Protein AF-A0A7Y3FPA8-F1 (afdb_monomer_lite)

Radius of gyration: 16.45 Å; chains: 1; bounding box: 48×29×46 Å

pLDDT: mean 90.54, std 11.14, range [45.22, 98.62]

Secondary structure (DSSP, 8-state):
-PPPP--GGGTS-BTTBS--SSS---TTTTSHHHHHHHHH-TTSTTTTGGG-SS---TTTTTSS-HHHHHHHHHHHHT-SPPPP---

Foldseek 3Di:
DDDDPDDPQCDEAEPNGHDQDAAAHCHCPLPLVSQLQCLQAQCDSNHRNVVDDDRDNCNVVVVDDSVRSSVVSCVVNVNDDDDPPPD

Structure (mmCIF, N/CA/C/O backbone):
data_AF-A0A7Y3FPA8-F1
#
_entry.id   AF-A0A7Y3FPA8-F1
#
loop_
_atom_site.group_PDB
_atom_site.id
_atom_site.type_symbol
_atom_site.label_atom_id
_atom_site.label_alt_id
_atom_site.label_comp_id
_atom_site.label_asym_id
_atom_site.label_entity_id
_atom_site.label_seq_id
_atom_site.pdbx_PDB_ins_code
_atom_site.Cartn_x
_atom_site.Cartn_y
_atom_site.Cartn_z
_atom_site.occupancy
_atom_site.B_iso_or_equiv
_atom_site.auth_seq_id
_atom_site.auth_comp_id
_atom_site.auth_asym_id
_atom_site.auth_atom_id
_atom_site.pdbx_PDB_model_num
ATOM 1 N N . MET A 1 1 ? -7.328 17.880 -30.515 1.00 45.22 1 MET A N 1
ATOM 2 C CA . MET A 1 1 ? -6.399 16.862 -29.985 1.00 45.22 1 MET A CA 1
ATOM 3 C C . MET A 1 1 ? -7.230 15.965 -29.091 1.00 45.22 1 MET A C 1
ATO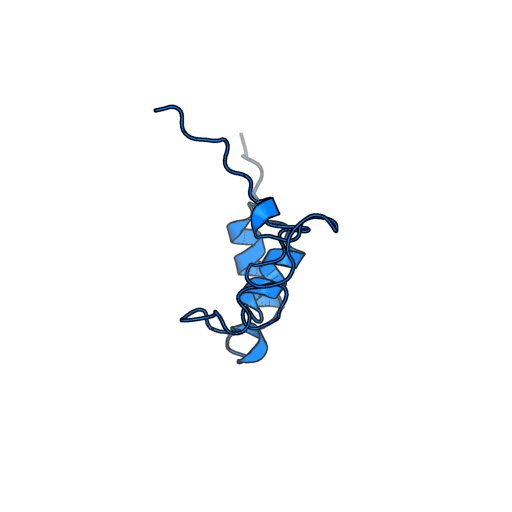M 5 O O . MET A 1 1 ? -7.715 16.452 -28.082 1.00 45.22 1 MET A O 1
ATOM 9 N N . GLN A 1 2 ? -7.538 14.743 -29.523 1.00 51.62 2 GLN A N 1
ATOM 10 C CA . GLN A 1 2 ? -8.254 13.788 -28.675 1.00 51.62 2 GLN A CA 1
ATOM 11 C C . GLN A 1 2 ? -7.191 13.066 -27.847 1.00 51.62 2 GLN A C 1
ATOM 13 O O . GLN A 1 2 ? -6.231 12.568 -28.428 1.00 51.62 2 GLN A O 1
ATOM 18 N N . SER A 1 3 ? -7.304 13.093 -26.520 1.00 66.69 3 SER A N 1
ATOM 19 C CA . SER A 1 3 ? -6.436 12.310 -25.640 1.00 66.69 3 SER A CA 1
ATOM 20 C C . SER A 1 3 ? -6.650 10.831 -25.940 1.00 66.69 3 SER A C 1
ATOM 22 O O . SER A 1 3 ? -7.793 10.371 -25.947 1.00 66.69 3 SER A O 1
ATOM 24 N N . GLU A 1 4 ? -5.572 10.101 -26.205 1.00 67.81 4 GLU A N 1
ATOM 25 C CA . GLU A 1 4 ? -5.641 8.647 -26.316 1.00 67.81 4 GLU A CA 1
ATOM 26 C C . GLU A 1 4 ? -6.157 8.048 -24.996 1.00 67.81 4 GLU A C 1
ATOM 28 O O . GLU A 1 4 ? -5.866 8.592 -23.924 1.00 67.81 4 GLU A O 1
ATOM 33 N N . PRO A 1 5 ? -6.954 6.965 -25.041 1.00 70.19 5 PRO A N 1
ATOM 34 C CA . PRO A 1 5 ? -7.407 6.295 -23.831 1.00 70.19 5 PRO A CA 1
ATOM 35 C C . PRO A 1 5 ? -6.196 5.835 -23.011 1.00 70.19 5 PRO A C 1
ATOM 37 O O . PRO A 1 5 ? -5.264 5.235 -23.548 1.00 70.19 5 PRO A O 1
ATOM 40 N N . VAL A 1 6 ? -6.207 6.123 -21.707 1.00 72.31 6 VAL A N 1
ATOM 41 C CA . VAL A 1 6 ? -5.152 5.689 -20.783 1.00 72.31 6 VAL A CA 1
ATOM 42 C C . VAL A 1 6 ? -5.098 4.160 -20.791 1.00 72.31 6 VAL A C 1
ATOM 44 O O . VAL A 1 6 ? -6.060 3.500 -20.403 1.00 72.31 6 VAL A O 1
ATOM 47 N N . ASN A 1 7 ? -3.979 3.600 -21.252 1.00 84.44 7 ASN A N 1
ATOM 48 C CA . ASN A 1 7 ? -3.741 2.161 -21.278 1.00 84.44 7 ASN A CA 1
ATOM 49 C C . ASN A 1 7 ? -2.767 1.775 -20.157 1.00 84.44 7 ASN A C 1
ATOM 51 O O . ASN A 1 7 ? -1.552 1.815 -20.343 1.00 84.44 7 ASN A O 1
ATOM 55 N N . CYS A 1 8 ? -3.310 1.411 -18.994 1.00 87.50 8 CYS A N 1
ATOM 56 C CA . CYS A 1 8 ? -2.533 1.085 -17.796 1.00 87.50 8 CYS A CA 1
ATOM 57 C C . CYS A 1 8 ? -1.602 -0.118 -18.012 1.00 87.50 8 CYS A C 1
ATOM 59 O 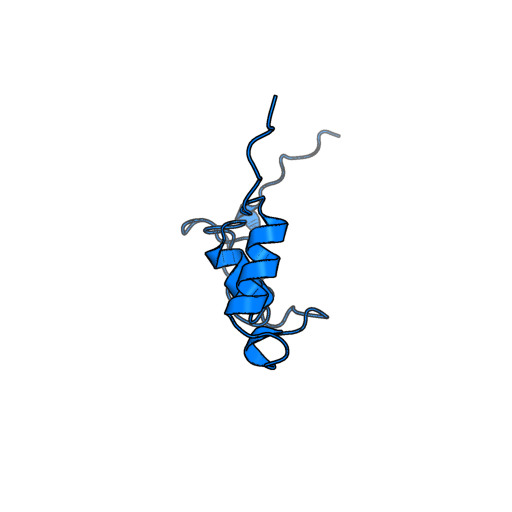O . CYS A 1 8 ? -0.468 -0.111 -17.541 1.00 87.50 8 CYS A O 1
ATOM 61 N N . VAL A 1 9 ? -2.047 -1.118 -18.784 1.00 90.19 9 VAL A N 1
ATOM 62 C CA . VAL A 1 9 ? -1.275 -2.351 -19.019 1.00 90.19 9 VAL A CA 1
ATOM 63 C C . VAL A 1 9 ? -0.113 -2.171 -19.991 1.00 90.19 9 VAL A C 1
ATOM 65 O O . VAL A 1 9 ? 0.647 -3.099 -20.234 1.00 90.19 9 VAL A O 1
ATOM 68 N N . ARG A 1 10 ? 0.060 -0.968 -20.555 1.00 88.19 10 ARG A N 1
ATOM 69 C CA . ARG A 1 10 ? 1.273 -0.630 -21.307 1.00 88.19 10 ARG A CA 1
ATOM 70 C C . ARG A 1 10 ? 2.519 -0.699 -20.422 1.00 88.19 10 ARG A C 1
ATOM 72 O O . ARG A 1 10 ? 3.576 -1.053 -20.929 1.00 88.19 10 ARG A O 1
ATOM 79 N N . CYS A 1 11 ? 2.381 -0.327 -19.151 1.00 88.38 11 CYS A N 1
ATOM 80 C CA . CYS A 1 11 ? 3.481 -0.327 -18.190 1.00 88.38 11 CYS A CA 1
ATOM 81 C C . CYS A 1 11 ? 3.251 -1.327 -17.056 1.00 88.38 11 CYS A C 1
ATOM 83 O O . CYS A 1 11 ? 4.206 -1.930 -16.602 1.00 88.38 11 CYS A O 1
ATOM 85 N N . HIS A 1 12 ? 2.007 -1.506 -16.607 1.00 92.62 12 HIS A N 1
ATOM 86 C CA . HIS A 1 12 ? 1.706 -2.331 -15.443 1.00 92.62 12 HIS A CA 1
ATOM 87 C C . HIS A 1 12 ? 1.279 -3.751 -15.818 1.00 92.62 12 HIS A C 1
ATOM 89 O O . HIS A 1 12 ? 0.349 -3.930 -16.611 1.00 92.62 12 HIS A O 1
ATOM 95 N N . LEU A 1 13 ? 1.841 -4.756 -15.153 1.00 93.00 13 LEU A N 1
ATOM 96 C CA . LEU A 1 13 ? 1.335 -6.120 -15.236 1.00 93.00 13 LEU A CA 1
ATOM 97 C C . LEU A 1 13 ? -0.055 -6.221 -14.587 1.00 93.00 13 LEU A C 1
ATOM 99 O O . LEU A 1 13 ? -0.257 -5.878 -13.421 1.00 93.00 13 LEU A O 1
ATOM 103 N N . PHE A 1 14 ? -1.033 -6.747 -15.322 1.00 92.44 14 PHE A N 1
ATOM 104 C CA . PHE A 1 14 ? -2.373 -7.023 -14.813 1.00 92.44 14 PHE A CA 1
ATOM 105 C C . PHE A 1 14 ? -2.849 -8.393 -15.279 1.00 92.44 14 PHE A C 1
ATOM 107 O O . PHE A 1 14 ? -3.106 -8.609 -16.463 1.00 92.44 14 PHE A O 1
ATOM 114 N N . ARG A 1 15 ? -2.997 -9.333 -14.338 1.00 91.50 15 ARG A N 1
ATOM 115 C CA . ARG A 1 15 ? -3.470 -10.704 -14.598 1.00 91.50 15 ARG A CA 1
ATOM 116 C C . ARG A 1 15 ? -2.695 -11.399 -15.730 1.00 91.50 15 ARG A C 1
ATOM 118 O O . ARG A 1 15 ? -3.293 -12.063 -16.575 1.00 91.50 15 ARG A O 1
ATOM 125 N N . GLY A 1 16 ? -1.373 -11.219 -15.755 1.00 88.50 16 GLY A N 1
ATOM 126 C CA . GLY A 1 16 ? -0.491 -11.795 -16.776 1.00 88.50 16 GLY A CA 1
ATOM 127 C C . GLY A 1 16 ? -0.456 -11.035 -18.108 1.00 88.50 16 GLY A C 1
ATOM 128 O O . GLY A 1 16 ? 0.099 -11.547 -19.075 1.00 88.50 16 GLY A O 1
ATOM 129 N N . VAL A 1 17 ? -1.057 -9.842 -18.187 1.00 88.50 17 VAL A N 1
ATOM 130 C CA . VAL A 1 17 ? -1.026 -8.972 -19.371 1.00 88.50 17 VAL A CA 1
ATOM 131 C C . VAL A 1 17 ? -0.315 -7.667 -19.032 1.00 88.50 17 VAL A C 1
ATOM 133 O O . VAL A 1 17 ? -0.759 -6.951 -18.139 1.00 88.50 17 VAL A O 1
ATOM 136 N N . GLY A 1 18 ? 0.740 -7.337 -19.774 1.00 85.31 18 GLY A N 1
ATOM 137 C CA . GLY A 1 18 ? 1.446 -6.059 -19.677 1.00 85.31 18 GLY A CA 1
ATOM 138 C C . GLY A 1 18 ? 2.955 -6.203 -19.845 1.00 85.31 18 GLY A C 1
ATOM 139 O O . GLY A 1 18 ? 3.426 -7.266 -20.248 1.00 85.31 18 GLY A O 1
ATOM 140 N N . ALA A 1 19 ? 3.678 -5.118 -19.571 1.00 75.25 19 ALA A N 1
ATOM 141 C CA . ALA A 1 19 ? 5.118 -5.151 -19.320 1.00 75.25 19 ALA A CA 1
ATOM 142 C C . ALA A 1 19 ? 5.365 -5.459 -17.832 1.00 75.25 19 ALA A C 1
ATOM 144 O O . ALA A 1 19 ? 4.508 -5.156 -17.000 1.00 75.25 19 ALA A O 1
ATOM 145 N N . ASP A 1 20 ? 6.499 -6.078 -17.525 1.00 68.38 20 ASP A N 1
ATOM 146 C CA . ASP A 1 20 ? 6.886 -6.560 -16.191 1.00 68.38 20 ASP A CA 1
ATOM 147 C C . ASP A 1 20 ? 8.053 -5.740 -15.602 1.00 68.38 20 ASP A C 1
ATOM 149 O O . ASP A 1 20 ? 8.645 -6.098 -14.594 1.00 68.38 20 ASP A O 1
ATOM 153 N N . ASP A 1 21 ? 8.450 -4.662 -16.283 1.00 66.88 21 ASP A N 1
ATOM 154 C CA . ASP A 1 21 ? 9.847 -4.237 -16.218 1.00 66.88 21 ASP A CA 1
A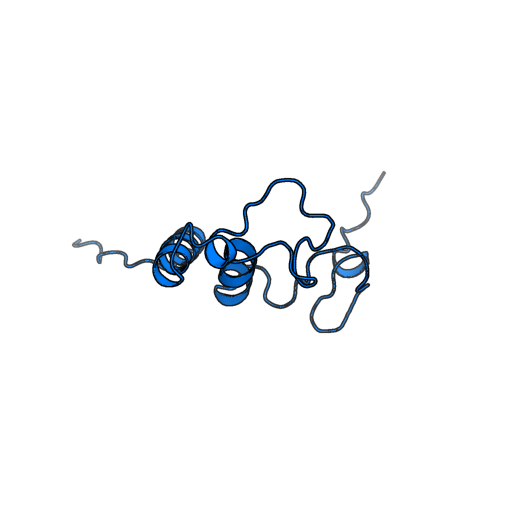TOM 155 C C . ASP A 1 21 ? 10.079 -2.935 -15.427 1.00 66.88 21 ASP A C 1
ATOM 157 O O . ASP A 1 21 ? 11.235 -2.588 -15.221 1.00 66.88 21 ASP A O 1
ATOM 161 N N . ASP A 1 22 ? 9.037 -2.179 -15.031 1.00 76.56 22 ASP A N 1
ATOM 162 C CA . ASP A 1 22 ? 9.238 -0.856 -14.385 1.00 76.56 22 ASP A CA 1
ATOM 163 C C . ASP A 1 22 ? 7.977 -0.209 -13.747 1.00 76.56 22 ASP A C 1
ATOM 165 O O . ASP A 1 22 ? 7.873 1.018 -13.631 1.00 76.56 22 ASP A O 1
ATOM 169 N N . ALA A 1 23 ? 6.960 -0.989 -13.360 1.00 90.94 23 ALA A N 1
ATOM 170 C CA . ALA A 1 23 ? 5.760 -0.437 -12.721 1.00 90.94 23 ALA A CA 1
ATOM 171 C C . ALA A 1 23 ? 5.072 -1.437 -11.775 1.00 90.94 23 ALA A C 1
ATOM 173 O O . ALA A 1 23 ? 5.071 -2.628 -12.078 1.00 90.94 23 ALA A O 1
ATOM 174 N N . PRO A 1 24 ? 4.386 -0.966 -10.709 1.00 94.69 24 PRO A N 1
ATOM 175 C CA . PRO A 1 24 ? 3.678 -1.841 -9.779 1.00 94.69 24 PRO A CA 1
ATOM 176 C C . PRO A 1 24 ? 2.732 -2.820 -10.472 1.00 94.69 24 PRO A C 1
ATOM 178 O O . PRO A 1 24 ? 1.941 -2.434 -11.339 1.00 94.69 24 PRO A O 1
ATOM 181 N N . VAL A 1 25 ? 2.726 -4.071 -10.035 1.00 95.00 25 VAL A N 1
ATOM 182 C CA . VAL A 1 25 ? 1.761 -5.063 -10.497 1.00 95.00 25 VAL A CA 1
ATOM 183 C C . VAL A 1 25 ? 0.366 -4.625 -10.049 1.00 95.00 25 VAL A C 1
ATOM 185 O O . VAL A 1 25 ? 0.095 -4.431 -8.867 1.00 95.00 25 VAL A O 1
ATOM 188 N N . LEU A 1 26 ? -0.563 -4.470 -10.995 1.00 94.81 26 LEU A N 1
ATOM 189 C CA . LEU A 1 26 ? -1.942 -4.049 -10.705 1.00 94.81 26 LEU A CA 1
ATOM 190 C C . LEU A 1 26 ? -2.888 -5.229 -10.458 1.00 94.81 26 LEU A C 1
ATOM 192 O O . LEU A 1 26 ? -4.094 -5.046 -10.258 1.00 94.81 26 LEU A O 1
ATOM 196 N N . THR A 1 27 ? -2.384 -6.462 -10.493 1.00 94.06 27 THR A N 1
ATOM 197 C CA . THR A 1 27 ? -3.179 -7.636 -10.124 1.00 94.06 27 THR A CA 1
ATOM 198 C C . THR A 1 27 ? -3.614 -7.512 -8.668 1.00 94.06 27 THR A C 1
ATOM 200 O O . THR A 1 27 ? -2.792 -7.476 -7.765 1.00 94.06 27 THR A O 1
ATOM 203 N N . GLY A 1 28 ? -4.926 -7.426 -8.439 1.00 94.69 28 GLY A N 1
ATOM 204 C CA . GLY A 1 28 ? -5.457 -7.209 -7.093 1.00 94.69 28 GLY A CA 1
ATOM 205 C C . GLY A 1 28 ? -5.307 -5.772 -6.589 1.00 94.69 28 GLY A C 1
ATOM 206 O O . GLY A 1 28 ? -5.544 -5.543 -5.407 1.00 94.69 28 GLY A O 1
ATOM 207 N N . TRP A 1 29 ? -4.974 -4.804 -7.451 1.00 94.94 29 TRP A N 1
ATOM 208 C CA . TRP A 1 29 ? -4.877 -3.392 -7.080 1.00 94.94 29 TRP A CA 1
ATOM 209 C C . TRP A 1 29 ? -6.108 -2.921 -6.291 1.00 94.94 29 TRP A C 1
ATOM 211 O O . TRP A 1 29 ? -7.252 -3.165 -6.686 1.00 94.94 29 TRP A O 1
ATOM 221 N N . GLY A 1 30 ? -5.859 -2.280 -5.148 1.00 94.38 30 GLY A N 1
ATOM 222 C CA . GLY A 1 30 ? -6.890 -1.803 -4.224 1.00 94.38 30 GLY A CA 1
ATOM 223 C C . GLY A 1 30 ? -7.520 -2.878 -3.332 1.00 94.38 30 GLY A C 1
ATOM 224 O O . GLY A 1 30 ? -8.317 -2.536 -2.464 1.00 94.38 30 GLY A O 1
ATOM 225 N N . SER A 1 31 ? -7.190 -4.163 -3.502 1.00 97.56 31 SER A N 1
ATOM 226 C CA . SER A 1 31 ? -7.580 -5.218 -2.556 1.00 97.56 31 SER A CA 1
ATOM 227 C C . SER A 1 31 ? -6.857 -5.062 -1.215 1.00 97.56 31 SER A C 1
ATOM 229 O O . SER A 1 31 ? -5.797 -4.441 -1.140 1.00 97.56 31 SER A O 1
ATOM 231 N N . ARG A 1 32 ? -7.415 -5.664 -0.156 1.00 97.94 32 ARG A N 1
ATOM 232 C CA . ARG A 1 32 ? -6.783 -5.680 1.170 1.00 97.94 32 ARG A CA 1
ATOM 233 C C . ARG A 1 32 ? -5.363 -6.239 1.108 1.00 97.94 32 ARG A C 1
ATOM 235 O O . ARG A 1 32 ? -4.454 -5.625 1.638 1.00 97.94 32 ARG A O 1
ATOM 242 N N . GLU A 1 33 ? -5.174 -7.364 0.425 1.00 98.19 33 GLU A N 1
ATOM 243 C CA . GLU A 1 33 ? -3.877 -8.035 0.292 1.00 98.19 33 GLU A CA 1
ATOM 244 C C . GLU A 1 33 ? -2.836 -7.161 -0.417 1.00 98.19 33 GLU A C 1
ATOM 246 O O . GLU A 1 33 ? -1.737 -6.973 0.098 1.00 98.19 33 GLU A O 1
ATOM 251 N N . TRP A 1 34 ? -3.211 -6.541 -1.538 1.00 98.12 34 TRP A N 1
ATOM 252 C CA . TRP A 1 34 ? -2.314 -5.651 -2.277 1.00 98.12 34 TRP A CA 1
ATOM 253 C C . TRP A 1 34 ? -1.903 -4.430 -1.442 1.00 98.12 34 TRP A C 1
ATOM 255 O O . TRP A 1 34 ? -0.740 -4.039 -1.424 1.00 98.12 34 TRP A O 1
ATOM 265 N N . MET A 1 35 ? -2.852 -3.835 -0.712 1.00 98.50 35 MET A N 1
ATOM 266 C CA . MET A 1 35 ? -2.574 -2.681 0.150 1.00 98.50 35 MET A CA 1
ATOM 267 C C . MET A 1 35 ? -1.738 -3.058 1.378 1.00 98.50 35 MET A C 1
ATOM 269 O O . MET A 1 35 ? -0.865 -2.286 1.766 1.00 98.50 35 MET A O 1
ATOM 273 N N . MET A 1 36 ? -1.973 -4.239 1.962 1.00 98.50 36 MET A N 1
ATOM 274 C CA . MET A 1 36 ? -1.158 -4.783 3.053 1.00 98.50 36 MET A CA 1
ATOM 275 C C . MET A 1 36 ? 0.299 -4.915 2.621 1.00 98.50 36 MET A C 1
ATOM 277 O O . MET A 1 36 ? 1.178 -4.428 3.323 1.00 98.50 36 MET A O 1
ATOM 281 N N . GLY A 1 37 ? 0.559 -5.526 1.463 1.00 98.12 37 GLY A N 1
ATOM 282 C CA . GLY A 1 37 ? 1.928 -5.706 0.993 1.00 98.12 37 GLY A CA 1
ATOM 283 C C . GLY A 1 37 ? 2.604 -4.391 0.595 1.00 98.12 37 GLY A C 1
ATOM 284 O O . GLY A 1 37 ? 3.744 -4.173 0.991 1.00 98.12 37 GLY A O 1
ATOM 285 N N . MET A 1 38 ? 1.889 -3.473 -0.069 1.00 98.00 38 MET A N 1
ATOM 286 C CA . MET A 1 38 ? 2.423 -2.148 -0.421 1.00 98.00 38 MET A CA 1
ATOM 287 C C . MET A 1 38 ? 2.845 -1.343 0.820 1.00 98.00 38 MET A C 1
ATOM 289 O O . MET A 1 38 ? 3.873 -0.678 0.800 1.00 98.00 38 MET A O 1
ATOM 293 N N . ILE A 1 39 ? 2.060 -1.380 1.904 1.00 98.19 39 ILE A N 1
ATOM 294 C CA . ILE A 1 39 ? 2.400 -0.682 3.158 1.00 98.19 39 ILE A CA 1
ATOM 295 C C . ILE A 1 39 ? 3.479 -1.435 3.945 1.00 98.19 39 ILE A C 1
ATOM 297 O O . ILE A 1 39 ? 4.304 -0.803 4.600 1.00 98.19 39 ILE A O 1
ATOM 301 N N . HIS A 1 40 ? 3.479 -2.768 3.887 1.00 98.56 40 HIS A N 1
ATOM 302 C CA . HIS A 1 40 ? 4.472 -3.592 4.566 1.00 98.56 40 HIS A CA 1
ATOM 303 C C . HIS A 1 40 ? 5.872 -3.355 3.999 1.00 98.56 40 HIS A C 1
ATOM 305 O O . HIS A 1 40 ? 6.804 -3.110 4.764 1.00 98.56 40 HIS A O 1
ATOM 311 N N . ASP A 1 41 ? 6.017 -3.444 2.677 1.00 98.25 41 ASP A N 1
ATOM 312 C CA . ASP A 1 41 ? 7.294 -3.261 2.000 1.00 98.25 41 ASP A CA 1
ATOM 313 C C . ASP A 1 41 ? 7.109 -2.848 0.525 1.00 98.25 41 ASP A C 1
ATOM 315 O O . ASP A 1 41 ? 6.991 -3.707 -0.352 1.00 98.25 41 ASP A O 1
ATOM 319 N N . PRO A 1 42 ? 7.113 -1.540 0.215 1.00 97.38 42 PRO A N 1
ATOM 320 C CA . PRO A 1 42 ? 6.985 -1.036 -1.150 1.00 97.38 42 PRO A CA 1
ATOM 321 C C . PRO A 1 42 ? 8.221 -1.300 -2.027 1.00 97.38 42 PRO A C 1
ATOM 323 O O . PRO A 1 42 ? 8.172 -1.000 -3.221 1.00 97.38 42 PRO A O 1
ATOM 326 N N . THR A 1 43 ? 9.321 -1.825 -1.469 1.00 96.50 43 THR A N 1
ATOM 327 C CA . THR A 1 43 ? 10.568 -2.102 -2.210 1.00 96.50 43 THR A CA 1
ATOM 328 C C . THR A 1 43 ? 10.572 -3.449 -2.932 1.00 96.50 43 THR A C 1
ATOM 330 O O . THR A 1 43 ? 11.504 -3.735 -3.674 1.00 96.50 43 THR A O 1
ATOM 333 N N . GLN A 1 44 ? 9.532 -4.269 -2.756 1.00 95.19 44 GLN A N 1
ATOM 334 C CA . GLN A 1 44 ? 9.370 -5.515 -3.512 1.00 95.19 44 GLN A CA 1
ATOM 335 C C . GLN A 1 44 ? 9.062 -5.235 -4.991 1.00 95.19 44 GLN A C 1
ATOM 337 O O . GLN A 1 44 ? 8.422 -4.230 -5.316 1.00 95.19 44 GLN A O 1
ATOM 342 N N . ASP A 1 45 ? 9.449 -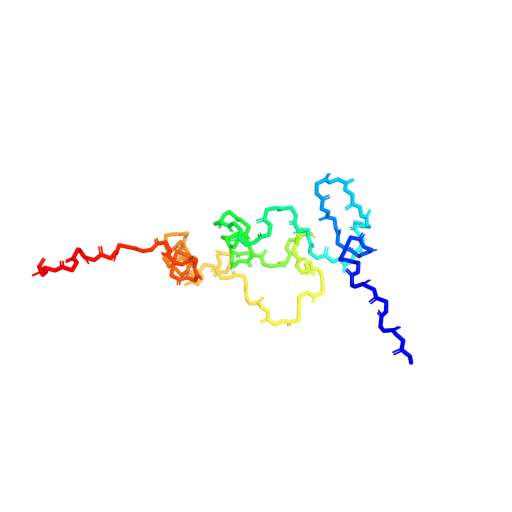6.171 -5.864 1.00 92.44 45 ASP A N 1
ATOM 343 C CA . ASP A 1 45 ? 9.292 -6.084 -7.327 1.00 92.44 45 ASP A CA 1
ATOM 344 C C . ASP A 1 45 ? 7.833 -5.860 -7.766 1.00 92.44 45 ASP A C 1
ATOM 346 O O . ASP A 1 45 ? 7.570 -5.141 -8.727 1.00 92.44 45 ASP A O 1
ATOM 350 N N . ASP A 1 46 ? 6.866 -6.404 -7.018 1.00 92.25 46 ASP A N 1
ATOM 351 C CA . ASP A 1 46 ? 5.435 -6.225 -7.299 1.00 92.25 46 ASP A CA 1
ATOM 352 C C . ASP A 1 46 ? 4.936 -4.779 -7.051 1.00 92.25 46 ASP A C 1
ATOM 354 O O . ASP A 1 46 ? 3.822 -4.427 -7.457 1.00 92.25 46 ASP A O 1
ATOM 358 N N . TYR A 1 47 ? 5.732 -3.931 -6.388 1.00 95.19 47 TYR A N 1
ATOM 359 C CA . TYR A 1 47 ? 5.380 -2.568 -5.976 1.00 95.19 47 TYR A CA 1
ATOM 360 C C . TYR A 1 47 ? 6.270 -1.514 -6.647 1.00 95.19 47 TYR A C 1
ATOM 362 O O . TYR A 1 47 ? 6.279 -1.401 -7.871 1.00 95.19 47 TYR A O 1
ATOM 370 N N . TYR A 1 48 ? 6.937 -0.653 -5.873 1.00 94.75 48 TYR A N 1
ATOM 371 C CA . TYR A 1 48 ? 7.821 0.366 -6.428 1.00 94.75 48 TYR A CA 1
ATOM 372 C C . TYR A 1 48 ? 9.220 -0.180 -6.717 1.00 94.75 48 TYR A C 1
ATOM 374 O O . TYR A 1 48 ? 9.931 0.441 -7.505 1.00 94.75 48 TYR A O 1
ATOM 382 N N . GLY A 1 49 ? 9.611 -1.318 -6.135 1.00 93.56 49 GLY A N 1
ATOM 383 C CA . GLY A 1 49 ? 10.932 -1.900 -6.359 1.00 93.56 49 GLY A CA 1
ATOM 384 C C . GLY A 1 49 ? 12.057 -0.916 -6.020 1.00 93.56 49 GLY A C 1
ATOM 385 O O . GLY A 1 49 ? 11.942 -0.080 -5.116 1.00 93.56 49 GLY A O 1
ATOM 386 N N . ASP A 1 50 ? 13.099 -0.934 -6.849 1.00 91.88 50 ASP A N 1
ATOM 387 C CA . ASP A 1 50 ? 14.213 0.023 -6.815 1.00 91.88 50 ASP A CA 1
ATOM 388 C C . ASP A 1 50 ? 13.786 1.482 -7.088 1.00 91.88 50 ASP A C 1
ATOM 390 O O . ASP A 1 50 ? 14.524 2.418 -6.773 1.00 91.88 50 ASP A O 1
ATOM 394 N N . ASN A 1 51 ? 12.589 1.706 -7.650 1.00 92.00 51 ASN A N 1
ATOM 395 C CA . ASN A 1 51 ? 12.047 3.041 -7.917 1.00 92.00 51 ASN A CA 1
ATOM 396 C C . ASN A 1 51 ? 11.359 3.670 -6.684 1.00 92.00 51 ASN A C 1
ATOM 398 O O . ASN A 1 51 ? 10.801 4.770 -6.779 1.00 92.00 51 ASN A O 1
ATOM 402 N N . ASN A 1 52 ? 11.383 3.012 -5.518 1.00 94.75 52 ASN A N 1
ATOM 403 C CA . ASN A 1 52 ? 10.858 3.581 -4.278 1.00 94.75 52 ASN A CA 1
ATOM 404 C C . ASN A 1 52 ? 11.731 4.745 -3.764 1.00 94.75 52 ASN A C 1
ATOM 406 O O . ASN A 1 52 ? 12.786 4.541 -3.173 1.00 94.75 52 ASN A O 1
ATOM 410 N N . ASP A 1 53 ? 11.268 5.985 -3.946 1.00 93.06 53 ASP A N 1
ATOM 411 C CA . ASP A 1 53 ? 11.999 7.190 -3.512 1.00 93.06 53 ASP A CA 1
ATOM 412 C C . ASP A 1 53 ? 11.808 7.489 -2.010 1.00 93.06 53 ASP A C 1
ATOM 414 O O . ASP A 1 53 ? 12.750 7.874 -1.318 1.00 93.06 53 ASP A O 1
ATOM 418 N N . ARG A 1 54 ? 10.577 7.363 -1.483 1.00 94.19 54 ARG A N 1
ATOM 419 C CA . ARG A 1 54 ? 10.229 7.918 -0.154 1.00 94.19 54 ARG A CA 1
ATOM 420 C C . ARG A 1 54 ? 9.287 7.092 0.709 1.00 94.19 54 ARG A C 1
ATOM 422 O O . ARG A 1 54 ? 9.071 7.499 1.848 1.00 94.19 54 ARG A O 1
ATOM 429 N N . MET A 1 55 ? 8.660 6.029 0.202 1.00 96.31 55 MET A N 1
ATOM 430 C CA . MET A 1 55 ? 7.690 5.293 1.012 1.00 96.31 55 MET A CA 1
ATOM 431 C C . MET A 1 55 ? 8.439 4.360 1.978 1.00 96.31 55 MET A C 1
ATOM 433 O O . MET A 1 55 ? 9.197 3.522 1.496 1.00 96.31 55 MET A O 1
ATOM 437 N N . PRO A 1 56 ? 8.271 4.495 3.306 1.00 97.12 56 PRO A N 1
ATOM 438 C CA . PRO A 1 56 ? 8.899 3.585 4.263 1.00 97.12 56 PRO A CA 1
ATOM 439 C C . PRO A 1 56 ? 8.335 2.170 4.146 1.00 97.12 56 PRO A C 1
ATOM 441 O O . PRO A 1 56 ? 7.158 1.999 3.808 1.00 97.12 56 PRO A O 1
ATOM 444 N N . SER A 1 57 ? 9.145 1.172 4.488 1.00 98.19 57 SER A N 1
ATOM 445 C CA . SER A 1 57 ? 8.705 -0.218 4.571 1.00 98.19 57 SER A CA 1
ATOM 446 C C . SER A 1 57 ? 8.166 -0.486 5.973 1.00 98.19 57 SER A C 1
ATOM 448 O O . SER A 1 57 ? 8.783 -1.204 6.744 1.00 98.19 57 SER A O 1
ATOM 450 N N . PHE A 1 58 ? 7.015 0.096 6.332 1.00 98.44 58 PHE A N 1
ATOM 451 C CA . PHE A 1 58 ? 6.516 0.119 7.719 1.00 98.44 58 PHE A CA 1
ATOM 452 C C . PHE A 1 58 ? 6.448 -1.252 8.406 1.00 98.44 58 PHE A C 1
ATOM 454 O O . PHE A 1 58 ? 6.602 -1.331 9.623 1.00 98.44 58 PHE A O 1
ATOM 461 N N . GLY A 1 59 ? 6.185 -2.319 7.647 1.00 98.38 59 GLY A N 1
ATOM 462 C CA . GLY A 1 59 ? 6.191 -3.682 8.176 1.00 98.38 59 GLY A CA 1
ATOM 463 C C . GLY A 1 59 ? 7.598 -4.265 8.279 1.00 98.38 59 GLY A C 1
ATOM 464 O O . GLY A 1 59 ? 7.954 -4.819 9.316 1.00 98.38 59 GLY A O 1
ATOM 465 N N . ALA A 1 60 ? 8.414 -4.116 7.230 1.00 97.94 60 ALA A N 1
ATOM 466 C CA . ALA A 1 60 ? 9.783 -4.639 7.212 1.00 97.94 60 ALA A CA 1
ATOM 467 C C . ALA A 1 60 ? 10.739 -3.890 8.162 1.00 97.94 60 ALA A C 1
ATOM 469 O O . ALA A 1 60 ? 11.638 -4.509 8.725 1.00 97.94 60 ALA A O 1
ATOM 470 N N . ASP A 1 61 ? 10.514 -2.591 8.364 1.00 98.06 61 ASP A N 1
ATOM 471 C CA . ASP A 1 61 ? 11.227 -1.720 9.305 1.00 98.06 61 ASP A CA 1
A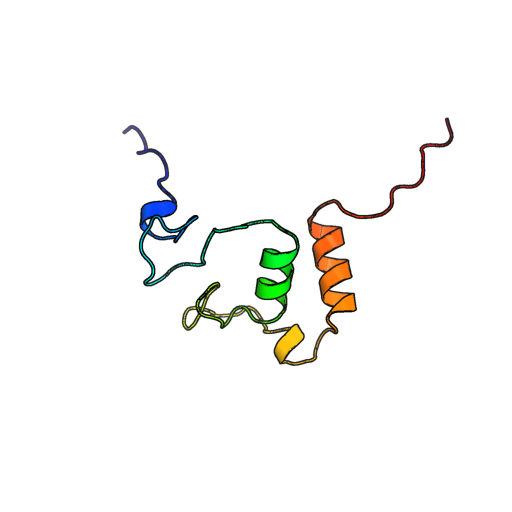TOM 472 C C . ASP A 1 61 ? 10.701 -1.870 10.749 1.00 98.06 61 ASP A C 1
ATOM 474 O O . ASP A 1 61 ? 11.222 -1.239 11.667 1.00 98.06 61 ASP A O 1
ATOM 478 N N . GLU A 1 62 ? 9.679 -2.711 10.962 1.00 97.50 62 GLU A N 1
ATOM 479 C CA . GLU A 1 62 ? 9.038 -2.985 12.259 1.00 97.50 62 GLU A CA 1
ATOM 480 C C . GLU A 1 62 ? 8.407 -1.746 12.937 1.00 97.50 62 GLU A C 1
ATOM 482 O O . GLU A 1 62 ? 8.105 -1.769 14.133 1.00 97.50 62 GLU A O 1
ATOM 487 N N . ASP A 1 63 ? 8.153 -0.675 12.175 1.00 98.06 63 ASP A N 1
ATOM 488 C CA . ASP A 1 63 ? 7.458 0.534 12.638 1.00 98.06 63 ASP A CA 1
ATOM 489 C C . ASP A 1 63 ? 5.979 0.262 12.959 1.00 98.06 63 ASP A C 1
ATOM 491 O O . ASP A 1 63 ? 5.405 0.898 13.848 1.00 98.06 63 ASP A O 1
ATOM 495 N N . LEU A 1 64 ? 5.354 -0.666 12.227 1.00 98.31 64 LEU A N 1
ATOM 496 C CA . LEU A 1 64 ? 3.981 -1.119 12.433 1.00 98.31 64 LEU A CA 1
ATOM 497 C C . LEU A 1 64 ? 3.912 -2.646 12.402 1.00 98.31 64 LEU A C 1
ATOM 499 O O . LEU A 1 64 ? 4.474 -3.303 11.527 1.00 98.31 64 LEU A O 1
ATOM 503 N N . SER A 1 65 ? 3.132 -3.222 13.312 1.00 98.44 65 SER A N 1
ATOM 504 C CA . SER A 1 65 ? 2.765 -4.635 13.237 1.00 98.44 65 SER A CA 1
ATOM 505 C C . SER A 1 65 ? 1.794 -4.911 12.084 1.00 98.44 65 SER A C 1
ATOM 507 O O . SER A 1 65 ? 1.050 -4.035 11.637 1.00 98.44 65 SER A O 1
ATOM 509 N N . GLU A 1 66 ? 1.709 -6.173 11.652 1.00 98.00 66 GLU A N 1
ATOM 510 C CA . GLU A 1 66 ? 0.740 -6.610 10.635 1.00 98.00 66 GLU A CA 1
ATOM 511 C C . GLU A 1 66 ? -0.708 -6.234 11.006 1.00 98.00 66 GLU A C 1
ATOM 513 O O . GLU A 1 66 ? -1.498 -5.829 10.152 1.00 98.00 66 GLU A O 1
ATOM 518 N N . ALA A 1 67 ? -1.054 -6.311 12.296 1.00 98.25 67 ALA A N 1
ATOM 519 C CA . ALA A 1 67 ? -2.370 -5.917 12.788 1.00 98.25 67 ALA A CA 1
ATOM 520 C C . ALA A 1 67 ? -2.627 -4.408 12.631 1.00 98.25 67 ALA A C 1
ATOM 522 O O . ALA A 1 67 ? -3.725 -4.016 12.237 1.00 98.25 67 ALA A O 1
ATOM 523 N N . GLU A 1 68 ? -1.633 -3.561 12.903 1.00 98.56 68 GLU A N 1
ATOM 524 C CA . GLU A 1 68 ? -1.746 -2.104 12.759 1.00 98.56 68 GLU A CA 1
ATOM 525 C C . GLU A 1 68 ? -1.818 -1.678 11.291 1.00 98.56 68 GLU A C 1
ATOM 527 O O . GLU A 1 68 ? -2.657 -0.848 10.939 1.00 98.56 68 GLU A O 1
ATOM 532 N N . ILE A 1 69 ? -1.018 -2.302 10.420 1.00 98.62 69 ILE A N 1
ATOM 533 C CA . ILE A 1 69 ? -1.135 -2.131 8.964 1.00 98.62 69 ILE A CA 1
ATOM 534 C C . ILE A 1 69 ? -2.545 -2.526 8.516 1.00 98.62 69 ILE A C 1
ATOM 536 O O . ILE A 1 69 ? -3.192 -1.775 7.787 1.00 98.62 69 ILE A O 1
ATOM 540 N N . GLY A 1 70 ? -3.058 -3.652 9.018 1.00 98.31 70 GLY A N 1
ATOM 541 C CA . GLY A 1 70 ? -4.425 -4.103 8.775 1.00 98.31 70 GLY A CA 1
ATOM 542 C C . GLY A 1 70 ? -5.471 -3.049 9.125 1.00 98.31 70 GLY A C 1
ATOM 543 O O . GLY A 1 70 ? -6.327 -2.758 8.297 1.00 98.31 70 GLY A O 1
ATOM 544 N N . LEU A 1 71 ? -5.366 -2.417 10.298 1.00 98.06 71 LEU A N 1
ATOM 545 C CA . LEU A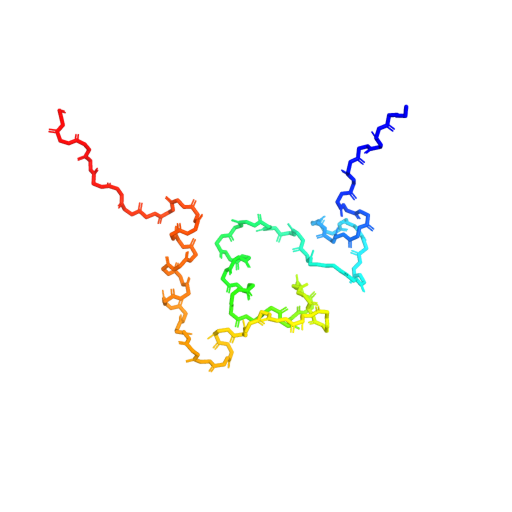 1 71 ? -6.286 -1.351 10.710 1.00 98.06 71 LEU A CA 1
ATOM 546 C C . LEU A 1 71 ? -6.259 -0.151 9.753 1.00 98.06 71 LEU A C 1
ATOM 548 O O . LEU A 1 71 ? -7.316 0.379 9.410 1.00 98.06 71 LEU A O 1
ATOM 552 N N . VAL A 1 72 ? -5.073 0.272 9.303 1.00 96.94 72 VAL A N 1
ATOM 553 C CA . VAL A 1 72 ? -4.934 1.370 8.331 1.00 96.94 72 VAL A CA 1
ATOM 554 C C . VAL A 1 72 ? -5.527 0.978 6.979 1.00 96.94 72 VAL A C 1
ATOM 556 O O . VAL A 1 72 ? -6.261 1.763 6.385 1.00 96.94 72 VAL A O 1
ATOM 559 N N . VAL A 1 73 ? -5.249 -0.234 6.495 1.00 98.25 73 VAL A N 1
ATOM 560 C CA . VAL A 1 73 ? -5.784 -0.745 5.226 1.00 98.25 73 VAL A CA 1
ATOM 561 C C . VAL A 1 73 ? -7.307 -0.825 5.267 1.00 98.25 73 VAL A C 1
ATOM 563 O O . VAL A 1 73 ? -7.967 -0.349 4.343 1.00 98.25 73 VAL A O 1
ATOM 566 N N . ASP A 1 74 ? -7.866 -1.380 6.338 1.00 97.81 74 ASP A N 1
ATOM 567 C CA . ASP A 1 74 ? -9.309 -1.517 6.515 1.00 97.81 74 ASP A CA 1
ATOM 568 C C . ASP A 1 74 ? -9.968 -0.122 6.582 1.00 97.81 74 ASP A C 1
ATOM 570 O O . ASP A 1 74 ? -10.973 0.124 5.908 1.00 97.81 74 ASP A O 1
ATOM 574 N N . TRP A 1 75 ? -9.328 0.844 7.260 1.00 96.44 75 TRP A N 1
ATOM 575 C CA . TRP A 1 75 ? -9.734 2.257 7.267 1.00 96.44 75 TRP A CA 1
ATOM 576 C C . TRP A 1 75 ? -9.597 2.973 5.912 1.00 96.44 75 TRP A C 1
ATOM 578 O O . TRP A 1 75 ? -10.373 3.871 5.604 1.00 96.44 75 TRP A O 1
ATOM 588 N N . LEU A 1 76 ? -8.638 2.616 5.062 1.00 96.12 76 LEU A N 1
ATOM 589 C CA . LEU A 1 76 ? -8.548 3.194 3.715 1.00 96.12 76 LEU A CA 1
ATOM 590 C C . LEU A 1 76 ? -9.614 2.615 2.774 1.00 96.12 76 LEU A C 1
ATOM 592 O O . LEU A 1 76 ? -10.017 3.273 1.813 1.00 96.12 76 LEU A O 1
ATOM 596 N N . ARG A 1 77 ? -10.058 1.381 3.031 1.00 96.19 77 ARG A N 1
ATOM 597 C CA . ARG A 1 77 ? -10.947 0.619 2.145 1.00 96.19 77 ARG A CA 1
ATOM 598 C C . ARG A 1 77 ? -12.439 0.835 2.371 1.00 96.19 77 ARG A C 1
ATOM 600 O O . ARG A 1 77 ? -13.216 0.479 1.492 1.00 96.19 77 ARG A O 1
ATOM 607 N N . GLY A 1 78 ? -12.848 1.402 3.501 1.00 95.62 78 GLY A N 1
ATOM 608 C CA . GLY A 1 78 ? -14.266 1.393 3.890 1.00 95.62 78 GLY A CA 1
ATOM 609 C C . GLY A 1 78 ? -14.643 0.211 4.779 1.00 95.62 78 GLY A C 1
ATOM 610 O O . GLY A 1 78 ? -15.798 0.093 5.171 1.00 95.62 78 GLY A O 1
ATOM 611 N N . ASP A 1 79 ? -13.697 -0.680 5.084 1.00 94.94 79 ASP A N 1
ATOM 612 C CA . ASP A 1 79 ? -13.964 -2.002 5.654 1.00 94.94 79 ASP A CA 1
ATOM 613 C C . ASP A 1 79 ? -13.916 -1.978 7.190 1.00 94.94 79 ASP A C 1
ATOM 615 O O . ASP A 1 79 ? -13.299 -2.829 7.830 1.00 94.94 79 ASP A O 1
ATOM 619 N N . TRP A 1 80 ? -14.561 -0.991 7.810 1.00 90.25 80 TRP A N 1
ATOM 620 C CA . TRP A 1 80 ? -14.671 -0.900 9.265 1.00 90.25 80 TRP A CA 1
ATOM 621 C C . TRP A 1 80 ? -16.104 -1.121 9.737 1.00 90.25 80 TRP A C 1
ATOM 623 O O . TRP A 1 80 ? -17.077 -0.987 8.998 1.00 90.25 80 TRP A O 1
ATOM 633 N N . TYR A 1 81 ? -16.235 -1.466 11.015 1.00 87.06 81 TYR A N 1
ATOM 634 C CA . TYR A 1 81 ? -17.538 -1.586 11.648 1.00 87.06 81 TYR A CA 1
ATOM 635 C C . TYR A 1 81 ? -18.244 -0.226 11.694 1.00 87.06 81 TYR A C 1
ATOM 637 O O . TYR A 1 81 ? -17.776 0.703 12.355 1.00 87.06 81 TYR A O 1
ATOM 645 N N . GLU A 1 82 ? -19.406 -0.138 11.054 1.00 87.06 82 GLU A N 1
ATOM 646 C CA . GLU A 1 82 ? -20.357 0.952 11.248 1.00 87.06 82 GLU A CA 1
ATOM 647 C C . GLU A 1 82 ? -21.472 0.477 12.180 1.00 87.06 82 GLU A C 1
ATOM 649 O O . GLU A 1 82 ? -22.117 -0.550 11.948 1.00 87.06 82 GLU A O 1
ATOM 654 N N . ALA A 1 83 ? -21.689 1.214 13.271 1.00 87.44 83 ALA A N 1
ATOM 655 C CA . ALA A 1 83 ? -22.817 0.935 14.144 1.00 87.44 83 ALA A CA 1
ATOM 656 C C . ALA A 1 83 ? -24.126 1.135 13.358 1.00 87.44 83 ALA A C 1
ATOM 658 O O . ALA A 1 83 ? -24.228 2.110 12.613 1.00 87.44 83 ALA A O 1
ATOM 659 N N . PRO A 1 84 ? -25.138 0.265 13.529 1.00 86.12 84 PRO A N 1
ATOM 660 C CA . PRO A 1 84 ? -26.431 0.473 12.893 1.00 86.12 84 PRO A CA 1
ATOM 661 C C . PRO A 1 84 ? -27.005 1.835 13.296 1.00 86.12 84 PRO A C 1
ATOM 663 O O . PRO A 1 84 ? -27.044 2.158 14.488 1.00 86.12 84 PRO A O 1
ATOM 666 N N . ASP A 1 85 ? -27.479 2.613 12.321 1.00 82.25 85 ASP A N 1
ATOM 667 C CA . ASP A 1 85 ? -28.212 3.849 12.593 1.00 82.25 85 ASP A CA 1
ATOM 668 C C . ASP A 1 85 ? -29.468 3.504 13.402 1.00 82.25 85 ASP A C 1
ATOM 670 O O . ASP A 1 85 ? -30.405 2.890 12.896 1.00 82.25 85 ASP A O 1
ATOM 674 N N . GLY A 1 86 ? -29.478 3.874 14.683 1.00 73.38 86 GLY A N 1
ATOM 675 C CA . GLY A 1 86 ? -30.551 3.561 15.633 1.00 73.38 86 GLY A CA 1
ATOM 676 C C . GLY A 1 86 ? -31.841 4.364 15.427 1.00 73.38 86 GLY A C 1
ATOM 677 O O . GLY A 1 86 ? -32.383 4.874 16.407 1.00 73.38 86 GLY A O 1
ATOM 678 N N . ARG A 1 87 ? -32.294 4.534 14.179 1.00 56.16 87 ARG A N 1
ATOM 679 C CA . ARG A 1 87 ? -33.547 5.217 13.822 1.00 56.16 87 ARG A CA 1
ATOM 680 C C . ARG A 1 87 ? -34.701 4.250 13.603 1.00 56.16 87 ARG A C 1
ATOM 682 O O . ARG A 1 87 ? -34.484 3.196 12.971 1.00 56.16 87 ARG A O 1
#

Sequence (87 aa):
MQSEPVNCVRCHLFRGVGADDDAPVLTGWGSREWMMGMIHDPTQDDYYGDNNDRMPSFGADEDLSEAEIGLVVDWLRGDWYEAPDGR